Protein AF-A0A8T4CNA1-F1 (afdb_monomer_lite)

Structure (mmCIF, N/CA/C/O backbone):
data_AF-A0A8T4CNA1-F1
#
_entry.id   AF-A0A8T4CNA1-F1
#
loop_
_atom_site.group_PDB
_atom_site.id
_atom_site.type_symbol
_atom_site.label_atom_id
_atom_site.label_alt_id
_atom_site.label_comp_id
_atom_site.label_asym_id
_atom_site.label_entity_id
_atom_site.label_seq_id
_atom_site.pdbx_PDB_ins_code
_atom_site.Cartn_x
_atom_site.Cartn_y
_atom_site.Cartn_z
_atom_site.occupancy
_atom_site.B_iso_or_equiv
_atom_site.auth_seq_id
_atom_site.auth_comp_id
_atom_site.auth_asym_id
_atom_site.auth_atom_id
_atom_site.pdbx_PDB_model_num
ATOM 1 N N . MET A 1 1 ? 12.053 28.394 12.040 1.00 46.56 1 MET A N 1
ATOM 2 C CA . MET A 1 1 ? 11.213 27.881 10.933 1.00 46.56 1 MET A CA 1
ATOM 3 C C . MET A 1 1 ? 11.105 26.345 11.006 1.00 46.56 1 MET A C 1
ATOM 5 O O . MET A 1 1 ? 11.358 25.671 10.025 1.00 46.56 1 MET A O 1
ATOM 9 N N . THR A 1 2 ? 10.750 25.766 12.171 1.00 49.81 2 THR A N 1
ATOM 10 C CA . THR A 1 2 ? 10.867 24.294 12.397 1.00 49.81 2 THR A CA 1
ATOM 11 C C . THR A 1 2 ? 9.787 23.721 13.335 1.00 49.81 2 THR A C 1
ATOM 13 O O . THR A 1 2 ? 9.947 22.647 13.903 1.00 49.81 2 THR A O 1
ATOM 16 N N . GLN A 1 3 ? 8.678 24.440 13.547 1.00 52.62 3 GLN A N 1
ATOM 17 C CA . GLN A 1 3 ? 7.618 24.033 14.492 1.00 52.62 3 GLN A CA 1
ATOM 18 C C . GLN A 1 3 ? 6.372 23.432 13.805 1.00 52.62 3 GLN A C 1
ATOM 20 O O . GLN A 1 3 ? 5.589 22.747 14.452 1.00 52.62 3 GLN A O 1
ATOM 25 N N . ARG A 1 4 ? 6.184 23.616 12.486 1.00 54.69 4 ARG A N 1
ATOM 26 C CA . ARG A 1 4 ? 4.951 23.190 11.784 1.00 54.69 4 ARG A CA 1
ATOM 27 C C . ARG A 1 4 ? 4.919 21.726 11.327 1.00 54.69 4 ARG A C 1
ATOM 29 O O . ARG A 1 4 ? 3.839 21.180 11.144 1.00 54.69 4 ARG A O 1
ATOM 36 N N . VAL A 1 5 ? 6.070 21.067 11.210 1.00 56.31 5 VAL A N 1
ATOM 37 C CA . VAL A 1 5 ? 6.150 19.664 10.752 1.00 56.31 5 VAL A CA 1
ATOM 38 C C . VAL A 1 5 ? 5.770 18.644 11.832 1.00 56.31 5 VAL A C 1
ATOM 40 O O . VAL A 1 5 ? 5.134 17.637 11.529 1.00 56.31 5 VAL A O 1
ATOM 43 N N . LYS A 1 6 ? 6.079 18.911 13.110 1.00 50.19 6 LYS A N 1
ATOM 44 C CA . LYS A 1 6 ? 5.817 17.955 14.203 1.00 50.19 6 LYS A CA 1
ATOM 45 C C . LYS A 1 6 ? 4.319 17.754 14.471 1.00 50.19 6 LYS A C 1
ATOM 47 O O . LYS A 1 6 ? 3.889 16.627 14.698 1.00 50.19 6 LYS A O 1
ATOM 52 N N . GLY A 1 7 ? 3.519 18.821 14.393 1.00 50.84 7 GLY A N 1
ATOM 53 C CA . GLY A 1 7 ? 2.073 18.758 14.649 1.00 50.84 7 GLY A CA 1
ATOM 54 C C . GLY A 1 7 ? 1.295 17.944 13.609 1.00 50.84 7 GLY A C 1
ATOM 55 O O . GLY A 1 7 ? 0.355 17.233 13.962 1.00 50.84 7 GLY A O 1
ATOM 56 N N . VAL A 1 8 ? 1.723 17.988 12.343 1.00 60.09 8 VAL A N 1
ATOM 57 C CA . VAL A 1 8 ? 1.117 17.208 11.251 1.00 60.09 8 VAL A CA 1
ATOM 58 C C . VAL A 1 8 ? 1.381 15.712 11.444 1.00 60.09 8 VAL A C 1
ATOM 60 O O . VAL A 1 8 ? 0.457 14.910 11.357 1.00 60.09 8 VAL A O 1
ATOM 63 N N . PHE A 1 9 ? 2.608 15.329 11.807 1.00 58.88 9 PHE A N 1
ATOM 64 C CA . PHE A 1 9 ? 2.978 13.921 11.987 1.00 58.88 9 PHE A CA 1
ATOM 65 C C . PHE A 1 9 ? 2.248 13.244 13.163 1.00 58.88 9 PHE A C 1
ATOM 67 O O . PHE A 1 9 ? 1.860 12.080 13.068 1.00 58.88 9 PHE A O 1
ATOM 74 N N . VAL A 1 10 ? 2.003 13.976 14.259 1.00 58.88 10 VAL A N 1
ATOM 75 C CA . VAL A 1 10 ? 1.234 13.474 15.417 1.00 58.88 10 VAL A CA 1
ATOM 76 C C . VAL A 1 10 ? -0.231 13.227 15.049 1.00 58.88 10 VAL A C 1
ATOM 78 O O . VAL A 1 10 ? -0.790 12.196 15.419 1.00 58.88 10 VAL A O 1
ATOM 81 N N . ARG A 1 11 ? -0.844 14.134 14.275 1.00 57.34 11 ARG A N 1
ATOM 82 C CA . ARG A 1 11 ? -2.218 13.962 13.774 1.00 57.34 11 ARG A CA 1
ATOM 83 C C . ARG A 1 11 ? -2.315 12.764 12.832 1.00 57.34 11 ARG A C 1
ATOM 85 O O . ARG A 1 11 ? -3.217 11.952 12.999 1.00 57.34 11 ARG A O 1
ATOM 92 N N . ILE A 1 12 ? -1.366 12.619 11.905 1.00 59.94 12 ILE A N 1
ATOM 93 C CA . ILE A 1 12 ? -1.303 11.480 10.978 1.00 59.94 12 ILE A CA 1
ATOM 94 C C . ILE A 1 12 ? -1.199 10.165 11.759 1.00 59.94 12 ILE A C 1
ATOM 96 O O . ILE A 1 12 ? -2.017 9.280 11.546 1.00 59.94 12 ILE A O 1
ATOM 100 N N . LYS A 1 13 ? -0.290 10.046 12.738 1.00 56.94 13 LYS A N 1
ATOM 101 C CA . LYS A 1 13 ? -0.214 8.843 13.590 1.00 56.94 13 LYS A CA 1
ATOM 102 C C . LYS A 1 13 ? -1.531 8.533 14.313 1.00 56.94 13 LYS A C 1
ATOM 104 O O . LYS A 1 13 ? -1.907 7.369 14.380 1.00 56.94 13 LYS A O 1
ATOM 109 N N . GLY A 1 14 ? -2.232 9.549 14.819 1.00 56.31 14 GLY A N 1
ATOM 110 C CA . GLY A 1 14 ? -3.543 9.377 15.457 1.00 56.31 14 GLY A CA 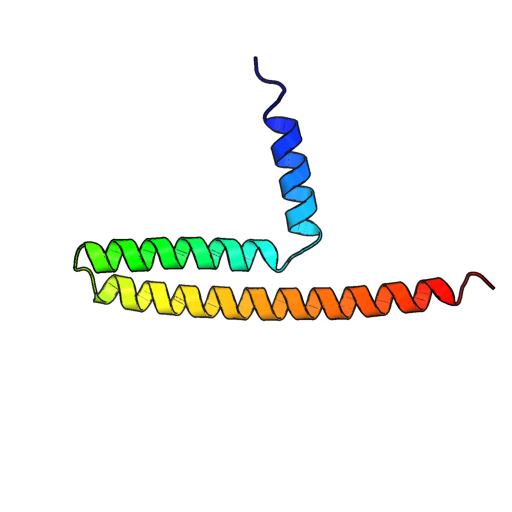1
ATOM 111 C C . GLY A 1 14 ? -4.595 8.796 14.506 1.00 56.31 14 GLY A C 1
ATOM 112 O O . GLY A 1 14 ? -5.245 7.814 14.844 1.00 56.31 14 GLY A O 1
ATOM 113 N N . TYR A 1 15 ? -4.688 9.322 13.281 1.00 53.69 15 TYR A N 1
ATOM 114 C CA . TYR A 1 15 ? -5.600 8.796 12.256 1.00 53.69 15 TYR A CA 1
ATOM 115 C C . TYR A 1 15 ? -5.231 7.379 11.790 1.00 53.69 15 TYR A C 1
ATOM 117 O O . TYR A 1 15 ? -6.114 6.556 11.555 1.00 53.69 15 TYR A O 1
ATOM 125 N N . PHE A 1 16 ? -3.934 7.071 11.702 1.00 58.84 16 PHE A N 1
ATOM 126 C CA . PHE A 1 16 ? -3.439 5.736 11.353 1.00 58.84 16 PHE A CA 1
ATOM 127 C C . PHE A 1 16 ? -3.756 4.679 12.425 1.00 58.84 16 PHE A C 1
ATOM 129 O O . PHE A 1 16 ? -3.954 3.515 12.084 1.00 58.84 16 PHE A O 1
ATOM 136 N N . LEU A 1 17 ? -3.824 5.065 13.705 1.00 53.06 17 LEU A N 1
ATOM 137 C CA . LEU A 1 17 ? -4.218 4.162 14.793 1.00 53.06 17 LEU A CA 1
ATOM 138 C C . LEU A 1 17 ? -5.736 4.047 14.983 1.00 53.06 17 LEU A C 1
ATOM 140 O O . LEU A 1 17 ? -6.183 3.059 15.561 1.00 53.06 17 LEU A O 1
ATOM 144 N N . GLU A 1 18 ? -6.524 5.019 14.527 1.00 59.09 18 GLU A N 1
ATOM 145 C CA . GLU A 1 18 ? -7.988 4.973 14.647 1.00 59.09 18 GLU A CA 1
ATOM 146 C C . GLU A 1 18 ? -8.637 4.166 13.507 1.00 59.09 18 GLU A C 1
ATOM 148 O O . GLU A 1 18 ? -9.647 3.500 13.719 1.00 59.09 18 GLU A O 1
ATOM 153 N N . ASN A 1 19 ? -7.998 4.127 12.329 1.00 63.53 19 ASN A N 1
ATOM 154 C CA . ASN A 1 19 ? -8.395 3.303 11.185 1.00 63.53 19 ASN A CA 1
ATOM 155 C C . ASN A 1 19 ? -7.240 2.389 10.747 1.00 63.53 19 ASN A C 1
ATOM 157 O O . ASN A 1 19 ? -6.493 2.699 9.820 1.00 63.53 19 ASN A O 1
ATOM 161 N N . TRP A 1 20 ? -7.117 1.223 11.387 1.00 66.31 20 TRP A N 1
ATOM 162 C CA . TRP A 1 20 ? -6.032 0.267 11.115 1.00 66.31 20 TRP A CA 1
ATOM 163 C C . TRP A 1 20 ? -5.997 -0.241 9.663 1.00 66.31 20 TRP A C 1
ATOM 165 O O . TRP A 1 20 ? -4.952 -0.695 9.210 1.00 66.31 20 TRP A O 1
ATOM 175 N N . GLY A 1 21 ? -7.100 -0.143 8.912 1.00 71.88 21 GLY A N 1
ATOM 176 C CA . GLY A 1 21 ? -7.143 -0.512 7.491 1.00 71.88 21 GLY A CA 1
ATOM 177 C C . GLY A 1 21 ? -6.478 0.501 6.546 1.00 71.88 21 GLY A C 1
ATOM 178 O O . GLY A 1 21 ? -5.929 0.112 5.517 1.00 71.88 21 GLY A O 1
ATOM 179 N N . ALA A 1 22 ? -6.452 1.790 6.906 1.00 79.50 22 ALA A N 1
ATOM 180 C CA . ALA A 1 22 ? -5.900 2.857 6.067 1.00 79.50 22 ALA A CA 1
ATOM 181 C C . ALA A 1 22 ? -4.411 2.673 5.688 1.00 79.50 22 ALA A C 1
ATOM 183 O O . ALA A 1 22 ? -4.097 2.822 4.505 1.00 79.50 22 ALA A O 1
ATOM 184 N N . PRO A 1 23 ? -3.483 2.309 6.604 1.00 83.19 23 PRO A N 1
ATOM 185 C CA . PRO A 1 23 ? -2.085 2.064 6.232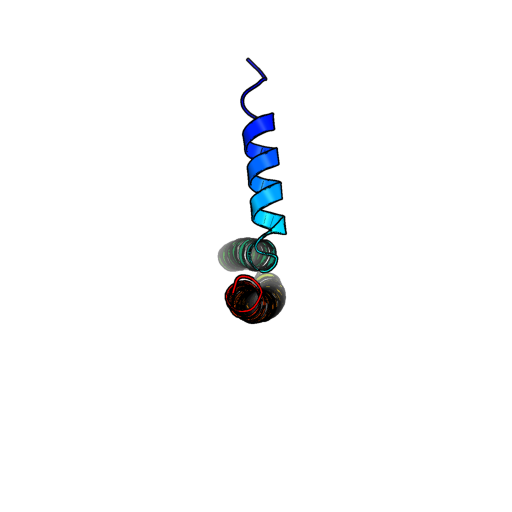 1.00 83.19 23 PRO A CA 1
ATOM 186 C C . PRO A 1 23 ? -1.909 0.968 5.180 1.00 83.19 23 PRO A C 1
ATOM 188 O O . PRO A 1 23 ? -1.065 1.109 4.298 1.00 83.19 23 PRO A O 1
ATOM 191 N N . PHE A 1 24 ? -2.698 -0.105 5.253 1.00 84.56 24 PHE A N 1
ATOM 192 C CA . PHE A 1 24 ? -2.592 -1.229 4.321 1.00 84.56 24 PHE A CA 1
ATOM 193 C C . PHE A 1 24 ? -3.048 -0.848 2.909 1.00 84.56 24 PHE A C 1
ATOM 195 O O . PHE A 1 24 ? -2.395 -1.218 1.937 1.00 84.56 24 PHE A O 1
ATOM 202 N N . ILE A 1 25 ? -4.106 -0.040 2.787 1.00 87.38 25 ILE A N 1
ATOM 203 C CA . ILE A 1 25 ? -4.565 0.470 1.486 1.00 87.38 25 ILE A CA 1
ATOM 204 C C . ILE A 1 25 ? -3.550 1.454 0.889 1.00 87.38 25 ILE A C 1
ATOM 206 O O . ILE A 1 25 ? -3.283 1.413 -0.310 1.00 87.38 25 ILE A O 1
ATOM 210 N N . VAL A 1 26 ? -2.932 2.309 1.709 1.00 88.75 26 VAL A N 1
ATOM 211 C CA . VAL A 1 26 ? -1.874 3.220 1.239 1.00 88.75 26 VAL A CA 1
ATOM 212 C C . VAL A 1 26 ? -0.647 2.436 0.766 1.00 88.75 26 VAL A C 1
ATOM 214 O O . VAL A 1 26 ? -0.108 2.735 -0.297 1.00 88.75 26 VAL A O 1
ATOM 217 N N . ALA A 1 27 ? -0.230 1.405 1.506 1.00 89.12 27 ALA A N 1
ATOM 218 C CA . ALA A 1 27 ? 0.858 0.525 1.085 1.00 89.12 27 ALA A CA 1
ATOM 219 C C . ALA A 1 27 ? 0.540 -0.168 -0.250 1.00 89.12 27 ALA A C 1
ATOM 221 O O . ALA A 1 27 ? 1.381 -0.186 -1.147 1.00 89.12 27 ALA A O 1
ATOM 222 N N . PHE A 1 28 ? -0.692 -0.658 -0.415 1.00 93.50 28 PHE A N 1
ATOM 223 C CA . PHE A 1 28 ? -1.184 -1.204 -1.680 1.00 93.50 28 PHE A CA 1
ATOM 224 C C . PHE A 1 28 ? -1.073 -0.206 -2.840 1.00 93.50 28 PHE A C 1
ATOM 226 O O . PHE A 1 28 ? -0.558 -0.557 -3.899 1.00 93.50 28 PHE A O 1
ATOM 233 N N . MET A 1 29 ? -1.502 1.045 -2.647 1.00 94.19 29 MET A N 1
ATOM 234 C CA . MET A 1 29 ? -1.399 2.076 -3.686 1.00 94.19 29 MET A CA 1
ATOM 235 C C . MET A 1 29 ? 0.054 2.316 -4.111 1.00 94.19 29 MET A C 1
ATOM 237 O O . MET A 1 29 ? 0.333 2.448 -5.300 1.00 94.19 29 MET A O 1
ATOM 241 N N . VAL A 1 30 ? 0.990 2.328 -3.159 1.00 96.00 30 VAL A N 1
ATOM 242 C CA . VAL A 1 30 ? 2.423 2.463 -3.459 1.00 96.00 30 VAL A CA 1
ATOM 243 C C . VAL A 1 30 ? 2.936 1.250 -4.240 1.00 96.00 30 VAL A C 1
ATOM 245 O O . VAL A 1 30 ? 3.627 1.433 -5.239 1.00 96.00 30 VAL A O 1
ATOM 248 N N . LEU A 1 31 ? 2.565 0.028 -3.846 1.00 93.69 31 LEU A N 1
ATOM 249 C CA . LEU A 1 31 ? 2.926 -1.199 -4.568 1.00 93.69 31 LEU A CA 1
ATOM 250 C C . LEU A 1 31 ? 2.413 -1.183 -6.018 1.00 93.69 31 LEU A C 1
ATOM 252 O O . LEU A 1 31 ? 3.158 -1.541 -6.925 1.00 93.69 31 LEU A O 1
ATOM 256 N N . LEU A 1 32 ? 1.193 -0.694 -6.266 1.00 95.88 32 LEU A N 1
ATOM 257 C CA . LEU A 1 32 ? 0.674 -0.537 -7.629 1.00 95.88 32 LEU A CA 1
ATOM 258 C C . LEU A 1 32 ? 1.470 0.470 -8.461 1.00 95.88 32 LEU A C 1
ATOM 260 O O . LEU A 1 32 ? 1.713 0.225 -9.640 1.00 95.88 32 LEU A O 1
ATOM 264 N N . LEU A 1 33 ? 1.889 1.591 -7.866 1.00 97.56 33 LEU A N 1
ATOM 265 C CA . LEU A 1 33 ? 2.736 2.564 -8.560 1.00 97.56 33 LEU A CA 1
ATOM 266 C C . LEU A 1 33 ? 4.091 1.957 -8.928 1.00 97.56 33 LEU A C 1
ATOM 268 O O . LEU A 1 33 ? 4.583 2.192 -10.030 1.00 97.56 33 LEU A O 1
ATOM 272 N N . VAL A 1 34 ? 4.667 1.143 -8.039 1.00 96.19 34 VAL A N 1
ATOM 273 C CA . VAL A 1 34 ? 5.902 0.402 -8.321 1.00 96.19 34 VAL A CA 1
ATOM 274 C C . VAL A 1 34 ? 5.675 -0.601 -9.453 1.00 96.19 34 VAL A C 1
ATOM 276 O O . VAL A 1 34 ? 6.436 -0.584 -10.413 1.00 96.19 34 VAL A O 1
ATOM 279 N N . ALA A 1 35 ? 4.606 -1.403 -9.409 1.00 94.94 35 ALA A N 1
ATOM 280 C CA . ALA A 1 35 ? 4.285 -2.357 -10.472 1.00 94.94 35 ALA A CA 1
ATOM 281 C C . ALA A 1 35 ? 4.091 -1.661 -11.831 1.00 94.94 35 ALA A C 1
ATOM 283 O O . ALA A 1 35 ? 4.653 -2.094 -12.836 1.00 94.94 35 ALA A O 1
ATOM 284 N N . ALA A 1 36 ? 3.355 -0.547 -11.862 1.00 96.44 36 ALA A N 1
ATOM 285 C CA . ALA A 1 36 ? 3.137 0.241 -13.072 1.00 96.44 36 ALA A CA 1
ATOM 286 C C . ALA A 1 36 ? 4.446 0.835 -13.621 1.00 96.44 36 ALA A C 1
ATOM 288 O O . ALA A 1 36 ? 4.696 0.775 -14.826 1.00 96.44 36 ALA A O 1
ATOM 289 N N . ALA A 1 37 ? 5.313 1.356 -12.746 1.00 96.94 37 ALA A N 1
ATOM 290 C CA . ALA A 1 37 ? 6.632 1.847 -13.131 1.00 96.94 37 ALA A CA 1
ATOM 291 C C . ALA A 1 37 ? 7.503 0.715 -13.700 1.00 96.94 37 ALA A C 1
ATOM 293 O O . ALA A 1 37 ? 8.087 0.866 -14.772 1.00 96.94 37 ALA A O 1
ATOM 294 N N . SER A 1 38 ? 7.541 -0.445 -13.044 1.00 94.25 38 SER A N 1
ATOM 295 C CA . SER A 1 38 ? 8.282 -1.619 -13.513 1.00 94.25 38 SER A CA 1
ATOM 296 C C . SER A 1 38 ? 7.778 -2.121 -14.864 1.00 94.25 38 SER A C 1
ATOM 298 O O . SER 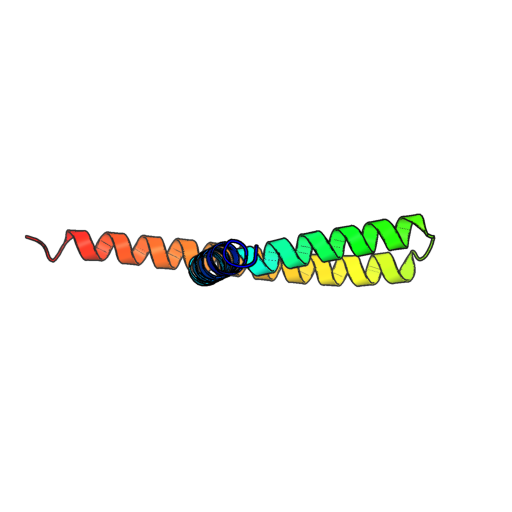A 1 38 ? 8.592 -2.426 -15.736 1.00 94.25 38 SER A O 1
ATOM 300 N N . LEU A 1 39 ? 6.459 -2.126 -15.079 1.00 93.81 39 LEU A N 1
ATOM 301 C CA . LEU A 1 39 ? 5.859 -2.483 -16.363 1.00 93.81 39 LEU A CA 1
ATOM 302 C C . LEU A 1 39 ? 6.258 -1.488 -17.461 1.00 93.81 39 LEU A C 1
ATOM 304 O O . LEU A 1 39 ? 6.612 -1.900 -18.562 1.00 93.81 39 LEU A O 1
ATOM 308 N N . SER A 1 40 ? 6.273 -0.187 -17.151 1.00 95.56 40 SER A N 1
ATOM 309 C CA . SER A 1 40 ? 6.671 0.859 -18.105 1.00 95.56 40 SER A CA 1
ATOM 310 C C . SER A 1 40 ? 8.144 0.774 -18.526 1.00 95.56 40 SER A C 1
ATOM 312 O O . SER A 1 40 ? 8.493 1.163 -19.637 1.00 95.56 40 SER A O 1
ATOM 314 N N . LEU A 1 41 ? 8.998 0.212 -17.665 1.00 95.94 41 LEU A N 1
ATOM 315 C CA . LEU A 1 41 ? 10.412 -0.054 -17.941 1.00 95.94 41 LEU A CA 1
ATOM 316 C C . LEU A 1 41 ? 10.644 -1.401 -18.651 1.00 95.94 41 LEU A C 1
ATOM 318 O O . LEU A 1 41 ? 11.787 -1.753 -18.934 1.00 95.94 41 LEU A O 1
ATOM 322 N N . GLY A 1 42 ? 9.586 -2.173 -18.924 1.00 95.06 42 GLY A N 1
ATOM 323 C CA . GLY A 1 42 ? 9.674 -3.491 -19.555 1.00 95.06 42 GLY A CA 1
ATOM 324 C C . GLY A 1 42 ? 10.024 -4.639 -18.599 1.00 95.06 42 GLY A C 1
ATOM 325 O O . GLY A 1 42 ? 10.158 -5.779 -19.046 1.00 95.06 42 GLY A O 1
ATOM 326 N N . LEU A 1 43 ? 10.125 -4.391 -17.285 1.00 94.12 43 LEU A N 1
ATOM 327 C CA . LEU A 1 43 ? 10.370 -5.419 -16.265 1.00 94.12 43 LEU A CA 1
ATOM 328 C C . LEU A 1 43 ? 9.069 -6.152 -15.903 1.00 94.12 43 LEU A C 1
ATOM 330 O O . LEU A 1 43 ? 8.618 -6.132 -14.758 1.00 94.12 43 LEU A O 1
ATOM 334 N N . SER A 1 44 ? 8.469 -6.819 -16.889 1.00 90.44 44 SER A N 1
ATOM 335 C CA . SER A 1 44 ? 7.154 -7.463 -16.752 1.00 90.44 44 SER A CA 1
ATOM 336 C C . SER A 1 44 ? 7.115 -8.518 -15.639 1.00 90.44 44 SER A C 1
ATOM 338 O O . SER A 1 44 ? 6.131 -8.590 -14.914 1.00 90.44 44 SER A O 1
ATOM 340 N N . GLY A 1 45 ? 8.199 -9.281 -15.443 1.00 93.25 45 GLY A N 1
ATOM 341 C CA . GLY A 1 45 ? 8.277 -10.273 -14.361 1.00 93.25 45 GLY A CA 1
ATOM 342 C C . GLY A 1 45 ? 8.261 -9.646 -12.964 1.00 93.25 45 GLY A C 1
ATOM 343 O O . GLY A 1 45 ? 7.561 -10.124 -12.080 1.00 93.25 45 GLY A O 1
ATOM 344 N N . LEU A 1 46 ? 8.969 -8.526 -12.781 1.00 92.25 46 LEU A N 1
ATOM 345 C CA . LEU A 1 46 ? 8.967 -7.805 -11.506 1.00 92.25 46 LEU A CA 1
ATOM 346 C C . LEU A 1 46 ? 7.615 -7.119 -11.269 1.00 92.25 46 LEU A C 1
ATOM 348 O O . LEU A 1 46 ? 7.117 -7.113 -10.150 1.00 92.25 46 LEU A O 1
ATOM 352 N N . ALA A 1 47 ? 7.001 -6.571 -12.320 1.00 94.44 47 ALA A N 1
ATOM 353 C CA . ALA A 1 47 ? 5.680 -5.959 -12.234 1.00 94.44 47 ALA A CA 1
ATOM 354 C C . ALA A 1 47 ? 4.597 -6.960 -11.798 1.00 94.44 47 ALA A C 1
ATOM 356 O O . ALA A 1 47 ? 3.778 -6.620 -10.946 1.00 94.44 47 ALA A O 1
ATOM 357 N N . ASP A 1 48 ? 4.617 -8.177 -12.347 1.00 95.88 48 ASP A N 1
ATOM 358 C CA . ASP A 1 48 ? 3.668 -9.241 -12.001 1.00 95.88 48 ASP A CA 1
ATOM 359 C C . ASP A 1 48 ? 3.803 -9.654 -10.529 1.00 95.88 48 ASP A C 1
ATOM 361 O O . ASP A 1 48 ? 2.827 -9.634 -9.777 1.00 95.88 48 ASP A O 1
ATOM 365 N N . GLU A 1 49 ? 5.0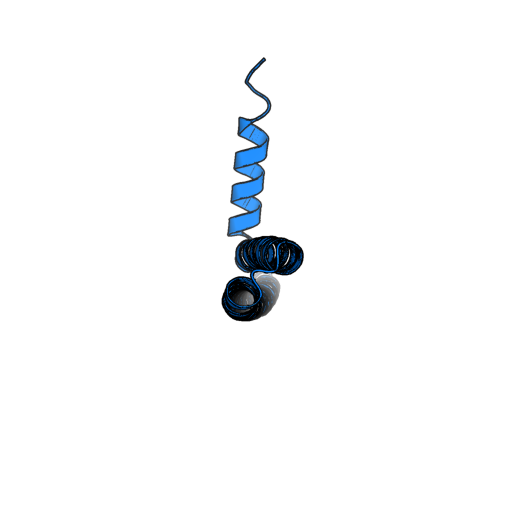35 -9.893 -10.070 1.00 96.19 49 GLU A N 1
ATOM 366 C CA . GLU A 1 49 ? 5.291 -10.270 -8.679 1.00 96.19 49 GLU A CA 1
ATOM 367 C C . GLU A 1 49 ? 4.861 -9.158 -7.704 1.00 96.19 49 GLU A C 1
ATOM 369 O O . GLU A 1 49 ? 4.159 -9.406 -6.719 1.00 96.19 49 GLU A O 1
ATOM 374 N N . VAL A 1 50 ? 5.204 -7.900 -8.007 1.00 95.62 50 VAL A N 1
ATOM 375 C CA . VAL A 1 50 ? 4.800 -6.742 -7.194 1.00 95.62 50 VAL A CA 1
ATOM 376 C C . VAL A 1 50 ? 3.278 -6.571 -7.183 1.00 95.62 50 VAL A C 1
ATOM 378 O O . VAL A 1 50 ? 2.716 -6.253 -6.133 1.00 95.62 50 VAL A O 1
ATOM 381 N N . ALA A 1 51 ? 2.592 -6.813 -8.303 1.00 95.44 51 ALA A N 1
ATOM 382 C CA . ALA A 1 51 ? 1.134 -6.743 -8.376 1.00 95.44 51 ALA A CA 1
ATOM 383 C C . ALA A 1 51 ? 0.457 -7.805 -7.494 1.00 95.44 51 ALA A C 1
ATOM 385 O O . ALA A 1 51 ? -0.546 -7.509 -6.839 1.00 95.44 51 ALA A O 1
ATOM 386 N N . VAL A 1 52 ? 1.030 -9.008 -7.396 1.00 96.69 52 VAL A N 1
ATOM 387 C CA . VAL A 1 52 ? 0.551 -10.057 -6.483 1.00 96.69 52 VAL A CA 1
ATOM 388 C C . VAL A 1 52 ? 0.699 -9.624 -5.019 1.00 96.69 52 VAL A C 1
ATOM 390 O O . VAL A 1 52 ? -0.251 -9.740 -4.240 1.00 96.69 52 VAL A O 1
ATOM 393 N N . TYR A 1 53 ? 1.841 -9.047 -4.631 1.00 94.88 53 TYR A N 1
ATOM 394 C CA . TYR A 1 53 ? 2.001 -8.490 -3.279 1.00 94.88 53 TYR A CA 1
ATOM 395 C C . TYR A 1 53 ? 1.045 -7.324 -3.010 1.00 94.88 53 TYR A C 1
ATOM 397 O O . TYR A 1 53 ? 0.494 -7.219 -1.911 1.00 94.88 53 TYR A O 1
ATOM 405 N N . ALA A 1 54 ? 0.804 -6.475 -4.013 1.00 96.19 54 ALA A N 1
ATOM 406 C CA . ALA A 1 54 ? -0.186 -5.410 -3.937 1.00 96.19 54 ALA A CA 1
ATOM 407 C C . ALA A 1 54 ? -1.576 -5.995 -3.631 1.00 96.19 54 ALA A C 1
ATOM 409 O O . ALA A 1 54 ? -2.236 -5.562 -2.686 1.00 96.19 54 ALA A O 1
ATOM 410 N N . TYR A 1 55 ? -1.996 -7.030 -4.361 1.00 94.88 55 TYR A N 1
ATOM 411 C CA . TYR A 1 55 ? -3.272 -7.703 -4.129 1.00 94.88 55 TYR A CA 1
ATOM 412 C C . TYR A 1 55 ? -3.408 -8.224 -2.690 1.00 94.88 55 TYR A C 1
ATOM 414 O O . TYR A 1 55 ? -4.415 -7.954 -2.033 1.00 94.88 55 TYR A O 1
ATOM 422 N N . TYR A 1 56 ? -2.385 -8.891 -2.147 1.00 94.62 56 TYR A N 1
ATOM 423 C CA . TYR A 1 56 ? -2.429 -9.354 -0.757 1.00 94.62 56 TYR A CA 1
ATOM 424 C C . TYR A 1 56 ? -2.531 -8.199 0.248 1.00 94.62 56 TYR A C 1
ATOM 426 O O . TYR A 1 56 ? -3.307 -8.285 1.204 1.00 94.62 56 TYR A O 1
ATOM 434 N N . ALA A 1 57 ? -1.807 -7.099 0.019 1.00 91.81 57 ALA A N 1
ATOM 435 C CA . ALA A 1 57 ? -1.889 -5.903 0.856 1.00 91.81 57 ALA A CA 1
ATOM 436 C C . ALA A 1 57 ? -3.288 -5.258 0.815 1.00 91.81 57 ALA A C 1
ATOM 438 O O . ALA A 1 57 ? -3.809 -4.858 1.860 1.00 91.81 57 ALA A O 1
ATOM 439 N N . LEU A 1 58 ? -3.925 -5.215 -0.361 1.00 94.19 58 LEU A N 1
ATOM 440 C CA . LEU A 1 58 ? -5.298 -4.736 -0.529 1.00 94.19 58 LEU A CA 1
ATOM 441 C C . LEU A 1 58 ? -6.284 -5.594 0.263 1.00 94.19 58 LEU A C 1
ATOM 443 O O . LEU A 1 58 ? -7.066 -5.059 1.048 1.00 94.19 58 LEU A O 1
ATOM 447 N N . VAL A 1 59 ? -6.240 -6.916 0.078 1.00 95.12 59 VAL A N 1
ATOM 448 C CA . VAL A 1 59 ? -7.154 -7.848 0.753 1.00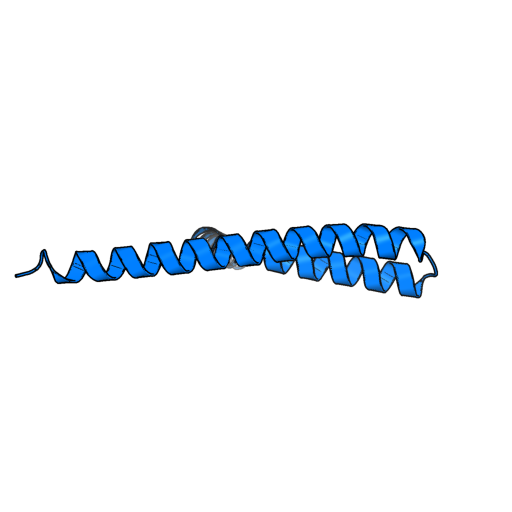 95.12 59 VAL A CA 1
ATOM 449 C C . VAL A 1 59 ? -7.005 -7.729 2.268 1.00 95.12 59 VAL A C 1
ATOM 451 O O . VAL A 1 59 ? -8.005 -7.572 2.969 1.00 95.12 59 VAL A O 1
ATOM 454 N N . ALA A 1 60 ? -5.770 -7.716 2.778 1.00 91.00 60 ALA A N 1
ATOM 455 C CA . ALA A 1 60 ? -5.508 -7.522 4.201 1.00 91.00 60 ALA A CA 1
ATOM 456 C C . ALA A 1 60 ? -6.072 -6.184 4.716 1.00 91.00 60 ALA A C 1
ATOM 458 O O . ALA A 1 60 ? -6.745 -6.153 5.748 1.00 91.00 60 ALA A O 1
ATOM 459 N N . GLY A 1 61 ? -5.855 -5.088 3.980 1.00 89.94 61 GLY A N 1
ATOM 460 C CA . GLY A 1 61 ? -6.359 -3.765 4.345 1.00 89.94 61 GLY A CA 1
ATOM 461 C C . GLY A 1 61 ? -7.881 -3.676 4.372 1.00 89.94 61 GLY A C 1
ATOM 462 O O . GLY A 1 61 ? -8.441 -3.137 5.326 1.00 89.94 61 GLY A O 1
ATOM 463 N N . VAL A 1 62 ? -8.558 -4.258 3.381 1.00 91.50 62 VAL A N 1
ATOM 464 C CA . VAL A 1 62 ? -10.026 -4.284 3.299 1.00 91.50 62 VAL A CA 1
ATOM 465 C C . VAL A 1 62 ? -10.627 -5.139 4.413 1.00 91.50 62 VAL A C 1
ATOM 467 O O . VAL A 1 62 ? -11.568 -4.697 5.072 1.00 91.50 62 VAL A O 1
ATOM 470 N N . VAL A 1 63 ? -10.070 -6.325 4.681 1.00 92.44 63 VAL A N 1
ATOM 471 C CA . VAL A 1 63 ? -10.527 -7.193 5.781 1.00 92.44 63 VAL A CA 1
ATOM 472 C C . VAL A 1 63 ? -10.373 -6.483 7.123 1.00 92.44 63 VAL A C 1
ATOM 474 O O . VAL A 1 63 ? -11.296 -6.491 7.939 1.00 92.44 63 VAL A O 1
ATOM 477 N N . LEU A 1 64 ? -9.238 -5.819 7.347 1.00 87.69 64 LEU A N 1
ATOM 478 C CA . LEU A 1 64 ? -8.986 -5.087 8.582 1.00 87.69 64 LEU A CA 1
ATOM 479 C C . LEU A 1 64 ? -9.899 -3.863 8.720 1.00 87.69 64 LEU A C 1
ATOM 481 O O . LEU A 1 64 ? -10.434 -3.620 9.802 1.00 87.69 64 LEU A O 1
ATOM 485 N N . GLN A 1 65 ? -10.130 -3.125 7.631 1.00 86.62 65 GLN A N 1
ATOM 486 C CA . GLN A 1 65 ? -11.081 -2.014 7.595 1.00 86.62 65 GLN A CA 1
ATOM 487 C C . GLN A 1 65 ? -12.502 -2.487 7.924 1.00 86.62 65 GLN A C 1
ATOM 489 O O . GLN A 1 65 ? -13.178 -1.863 8.743 1.00 86.62 65 GLN A O 1
ATOM 494 N N . LEU A 1 66 ? -12.932 -3.614 7.352 1.00 87.81 66 LEU A N 1
ATOM 495 C CA . LEU A 1 66 ? -14.240 -4.207 7.617 1.00 87.81 66 LEU A CA 1
ATOM 496 C C . LEU A 1 66 ? -14.364 -4.674 9.074 1.00 87.81 66 LEU A C 1
ATOM 498 O O . LEU A 1 66 ? -15.350 -4.366 9.741 1.00 87.81 66 LEU A O 1
ATOM 502 N N . ALA A 1 67 ? -13.345 -5.353 9.605 1.00 86.94 67 ALA A N 1
ATOM 503 C CA . ALA A 1 67 ? -13.314 -5.779 11.002 1.00 86.94 67 ALA A CA 1
ATOM 504 C C . ALA A 1 67 ? -13.385 -4.583 11.967 1.00 86.94 67 ALA A C 1
ATOM 506 O O . ALA A 1 67 ? -14.105 -4.626 12.968 1.00 86.94 67 ALA A O 1
ATOM 507 N N . CYS A 1 68 ? -12.674 -3.497 11.654 1.00 81.25 68 CYS A N 1
ATOM 508 C CA . CYS A 1 68 ? -12.688 -2.271 12.447 1.00 81.25 68 CYS A CA 1
ATOM 509 C C . CYS A 1 68 ? -14.066 -1.593 12.407 1.00 81.25 68 CYS A C 1
ATOM 511 O O . CYS A 1 68 ? -14.589 -1.206 13.453 1.00 81.25 68 CYS A O 1
ATOM 513 N N . PHE A 1 69 ? -14.693 -1.534 11.229 1.00 82.25 69 PHE A N 1
ATOM 514 C CA . PHE A 1 69 ? -16.044 -1.006 11.045 1.00 82.25 69 PHE A CA 1
ATOM 515 C C . PHE A 1 69 ? -17.086 -1.781 11.867 1.00 82.25 69 PHE A C 1
ATOM 517 O O . PHE A 1 69 ? -17.841 -1.184 12.638 1.00 82.25 69 PHE A O 1
ATOM 524 N N . LEU A 1 70 ? -17.072 -3.116 11.790 1.00 84.56 70 LEU A N 1
ATOM 525 C CA . LEU A 1 70 ? -17.977 -3.973 12.564 1.00 84.56 70 LEU A CA 1
ATOM 526 C C . LEU A 1 70 ? -17.759 -3.817 14.078 1.00 84.56 70 LEU A C 1
ATOM 528 O O . LEU A 1 70 ? -18.716 -3.691 14.846 1.00 84.56 70 LEU A O 1
ATOM 532 N N . LYS A 1 71 ? -16.495 -3.769 14.521 1.00 79.56 71 LYS A N 1
ATOM 533 C CA . LYS A 1 71 ? -16.138 -3.579 15.934 1.00 79.56 71 LYS A CA 1
ATOM 534 C C . LYS A 1 71 ? -16.577 -2.213 16.468 1.00 79.56 71 LYS A C 1
ATOM 536 O O . LYS A 1 71 ? -17.035 -2.128 17.609 1.00 79.56 71 LYS A O 1
ATOM 541 N N . TYR A 1 72 ? -16.452 -1.155 15.668 1.00 73.38 72 TYR A N 1
ATOM 542 C CA . TYR A 1 72 ? -16.895 0.188 16.040 1.00 73.38 72 TYR A CA 1
ATOM 543 C C . TYR A 1 72 ? -18.425 0.269 16.132 1.00 73.38 72 TYR A C 1
ATOM 545 O O . TYR A 1 72 ? -18.955 0.789 17.114 1.00 73.38 72 TYR A O 1
ATOM 553 N N . SER A 1 73 ? -19.137 -0.344 15.181 1.00 69.62 73 SER A N 1
ATOM 554 C CA . SER A 1 73 ? -20.604 -0.387 15.182 1.00 69.62 73 SER A CA 1
ATOM 555 C C . SER A 1 73 ? -21.173 -1.066 16.436 1.00 69.62 73 SER A C 1
ATOM 557 O O . SER A 1 73 ? -22.163 -0.596 16.993 1.00 69.62 73 SER A O 1
ATOM 559 N N . LYS A 1 74 ? -20.520 -2.121 16.946 1.00 66.25 74 LYS A N 1
ATOM 560 C CA . LYS A 1 74 ? -20.925 -2.797 18.194 1.00 66.25 74 LYS A CA 1
ATOM 561 C C . LYS A 1 74 ? -20.753 -1.903 19.433 1.00 66.25 74 LYS A C 1
ATOM 563 O O . LYS A 1 74 ? -21.621 -1.876 20.299 1.00 66.25 74 LYS A O 1
ATOM 568 N N . ARG A 1 75 ? -19.661 -1.130 19.507 1.00 61.41 75 ARG A N 1
ATOM 569 C CA . A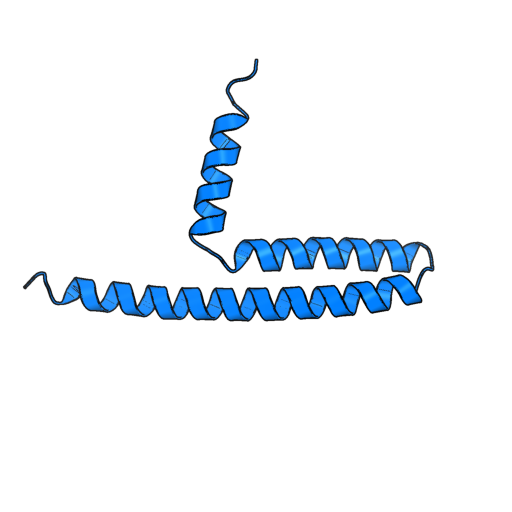RG A 1 75 ? -19.352 -0.252 20.655 1.00 61.41 75 ARG A CA 1
ATOM 570 C C . ARG A 1 75 ? -20.302 0.939 20.799 1.00 61.41 75 ARG A C 1
ATOM 572 O O . ARG A 1 75 ? -20.498 1.410 21.917 1.00 61.41 75 ARG A O 1
ATOM 579 N N . ASN A 1 76 ? -20.879 1.419 19.699 1.00 58.28 76 ASN A N 1
ATOM 580 C CA . ASN A 1 76 ? -21.831 2.530 19.733 1.00 58.28 76 ASN A CA 1
ATOM 581 C C . ASN A 1 76 ? -23.251 2.093 20.135 1.00 58.28 76 ASN A C 1
ATOM 583 O O . ASN A 1 76 ? -23.990 2.917 20.660 1.00 58.28 76 ASN A O 1
ATOM 587 N N . GLY A 1 77 ? -23.609 0.812 19.974 1.00 58.16 77 GLY A N 1
ATOM 588 C CA . GLY A 1 77 ? -24.881 0.262 20.464 1.00 58.16 77 GLY A CA 1
ATOM 589 C C . GLY A 1 77 ? -24.933 0.082 21.989 1.00 58.16 77 GLY A C 1
ATOM 590 O O . GLY A 1 77 ? -25.944 0.387 22.607 1.00 58.16 77 GLY A O 1
ATOM 591 N N . GLU A 1 78 ? -23.830 -0.330 22.626 1.00 54.22 78 GLU A N 1
ATOM 592 C CA . GLU A 1 78 ? -23.770 -0.556 24.088 1.00 54.22 78 GLU A CA 1
ATOM 593 C C . GLU A 1 78 ? -23.742 0.733 24.931 1.00 54.22 78 GLU A C 1
ATOM 595 O O . GLU A 1 78 ? -24.068 0.705 26.117 1.00 54.22 78 GLU A O 1
ATOM 600 N N . LYS A 1 79 ? -23.364 1.883 24.354 1.00 50.44 79 LYS A N 1
ATOM 601 C CA . LYS A 1 79 ? -23.366 3.170 25.077 1.00 50.44 79 LYS A CA 1
ATOM 602 C C . LYS A 1 79 ? -24.749 3.820 25.186 1.00 50.44 79 LYS A C 1
ATOM 604 O O . LYS A 1 79 ? -24.894 4.741 25.982 1.00 50.44 79 LYS A O 1
ATOM 609 N N . ALA A 1 80 ? -25.737 3.357 24.420 1.00 55.62 80 ALA A N 1
ATOM 610 C CA . ALA A 1 80 ? -27.105 3.873 24.479 1.00 55.62 80 ALA A CA 1
ATOM 611 C C . ALA A 1 80 ? -27.936 3.267 25.628 1.00 55.62 80 ALA A C 1
ATOM 613 O O . ALA A 1 80 ? -28.941 3.851 26.011 1.00 55.62 80 ALA A O 1
ATOM 614 N N . ASP A 1 81 ? -27.508 2.133 26.193 1.00 54.50 81 ASP A N 1
ATOM 615 C CA . ASP A 1 81 ? -28.282 1.367 27.184 1.00 54.50 81 ASP A CA 1
ATOM 616 C C . ASP A 1 81 ? -27.895 1.674 28.647 1.00 54.50 81 ASP A C 1
ATOM 618 O O . ASP A 1 81 ? -28.736 1.658 29.534 1.00 54.50 81 ASP A O 1
ATOM 622 N N . LYS A 1 82 ? -26.644 2.072 28.923 1.00 54.47 82 LYS A N 1
ATOM 623 C CA . LYS A 1 82 ? -26.172 2.403 30.291 1.00 54.47 82 LYS A CA 1
ATOM 624 C C . LYS A 1 82 ? -26.382 3.862 30.722 1.00 54.47 82 LYS A C 1
ATOM 626 O O . LYS A 1 82 ? -25.712 4.330 31.641 1.00 54.47 82 LYS A O 1
ATOM 631 N N . SER A 1 83 ? -27.262 4.591 30.040 1.00 55.06 83 SER A N 1
ATOM 632 C CA . SER A 1 83 ? -27.626 5.976 30.376 1.00 55.06 83 SER A CA 1
ATOM 633 C C . SER A 1 83 ? -29.142 6.160 30.548 1.00 55.06 83 SER A C 1
ATOM 635 O O . SER A 1 83 ? -29.644 7.267 30.342 1.00 55.06 83 SER A O 1
ATOM 637 N N . SER A 1 84 ? -29.863 5.089 30.896 1.00 49.19 84 SER A N 1
ATOM 638 C CA . SER A 1 84 ? -31.221 5.138 31.459 1.00 49.19 84 SER A CA 1
ATOM 639 C C . SER A 1 84 ? -31.208 4.636 32.893 1.00 49.19 84 SER A C 1
ATOM 641 O O . SER A 1 84 ? -30.445 3.683 33.167 1.00 49.19 84 SER A O 1
#

Sequence (84 aa):
MTQRVKGVFVRIKGYFLENWGAPFIVAFMVLLLVAAASLSLGLSGLADEVAVYAYYALVAGVVLQLACFLKYSKRNGEKADKSS

Secondary structure (DSSP, 8-state):
--SHHHHHHHHHHHHHHH-THHHHHHHHHHHHHHHHHHHHTT-HHHHHHHHHHHHHHHHHHHHHHHHHHHHHHHHHHHTTTTT-

Foldseek 3Di:
DPDPPVVVVVVVVVVCVLQVLVVLLVVLVVLQVVLVVCVVVVVPVVSVVSNVVSVVSNVVSVVSNVVSVVVVVVVVVVVVPVPD

Radius of gyration: 18.79 Å; chains: 1; bounding box: 42×38×51 Å

pLDDT: mean 77.93, std 17.69, range [46.56, 97.56]